Protein AF-A0A974S782-F1 (afdb_monomer_lite)

Secondary structure (DSSP, 8-state):
-EE--GGGHHHHHHHHTSHHHHTTSTT--SS--HHHHHHHHHHHHHHHHHTS-EEEEEEETTEEEEEEEEE--SSS--EEE--S---TTS-PPPPPPPP-

Structure (mmCIF, N/CA/C/O backbone):
data_AF-A0A974S782-F1
#
_entry.id   AF-A0A974S782-F1
#
loop_
_atom_site.group_PDB
_atom_site.id
_atom_site.type_symbol
_atom_site.label_atom_id
_atom_site.label_alt_id
_atom_site.label_comp_id
_atom_site.label_asym_id
_atom_site.label_entity_id
_atom_site.label_seq_id
_atom_site.pdbx_PDB_ins_code
_atom_site.Cartn_x
_atom_site.Cartn_y
_atom_site.Cartn_z
_atom_site.occupancy
_atom_site.B_iso_or_equiv
_atom_site.auth_seq_id
_atom_site.auth_comp_id
_atom_site.auth_asym_id
_atom_site.auth_atom_id
_atom_site.pdbx_PDB_model_num
ATOM 1 N N . MET A 1 1 ? -5.122 -12.481 -0.901 1.00 86.56 1 MET A N 1
ATOM 2 C CA . MET A 1 1 ? -4.455 -11.189 -1.180 1.00 86.56 1 MET A CA 1
ATOM 3 C C . MET A 1 1 ? -4.839 -10.752 -2.587 1.00 86.56 1 MET A C 1
ATOM 5 O O . MET A 1 1 ? -5.183 -11.624 -3.378 1.00 86.56 1 MET A O 1
ATOM 9 N N . ARG A 1 2 ? -4.833 -9.451 -2.887 1.00 90.38 2 ARG A N 1
ATOM 10 C CA . ARG A 1 2 ? -5.081 -8.892 -4.234 1.00 90.38 2 ARG A CA 1
ATOM 11 C C . ARG A 1 2 ? -4.141 -7.704 -4.493 1.00 90.38 2 ARG A C 1
ATOM 13 O O . ARG A 1 2 ? -3.588 -7.224 -3.504 1.00 90.38 2 ARG A O 1
ATOM 20 N N . PRO A 1 3 ? -3.959 -7.221 -5.734 1.00 88.62 3 PRO A N 1
ATOM 21 C CA . PRO A 1 3 ? -3.235 -5.973 -5.979 1.00 88.62 3 PRO A CA 1
ATOM 22 C C . PRO A 1 3 ? -3.810 -4.830 -5.136 1.00 88.62 3 PRO A C 1
ATOM 24 O O . PRO A 1 3 ? -5.020 -4.784 -4.890 1.00 88.62 3 PRO A O 1
ATOM 27 N N . THR A 1 4 ? -2.946 -3.950 -4.639 1.00 86.00 4 THR A N 1
ATOM 28 C CA . THR A 1 4 ? -3.370 -2.695 -4.008 1.00 86.00 4 THR A CA 1
ATOM 29 C C . THR A 1 4 ? -3.984 -1.762 -5.041 1.00 86.00 4 THR A C 1
ATOM 31 O O . THR A 1 4 ? -3.464 -1.645 -6.146 1.00 86.00 4 THR A O 1
ATOM 34 N N . GLU A 1 5 ? -5.053 -1.068 -4.667 1.00 87.25 5 GLU A N 1
ATOM 35 C CA . GLU A 1 5 ? -5.766 -0.136 -5.546 1.00 87.25 5 GLU A CA 1
ATOM 36 C C . GLU A 1 5 ? -5.980 1.202 -4.827 1.00 87.25 5 GLU A C 1
ATOM 38 O O . GLU A 1 5 ? -5.978 1.257 -3.596 1.00 87.25 5 GLU A O 1
ATOM 43 N N . ALA A 1 6 ? -6.234 2.287 -5.567 1.00 86.25 6 ALA A N 1
ATOM 44 C CA . ALA A 1 6 ? -6.465 3.613 -4.981 1.00 86.25 6 ALA A CA 1
ATOM 45 C C . ALA A 1 6 ? -7.618 3.635 -3.950 1.00 86.25 6 ALA A C 1
ATOM 47 O O . ALA A 1 6 ? -7.589 4.410 -2.992 1.00 86.25 6 ALA A O 1
ATOM 48 N N . GLY A 1 7 ? -8.604 2.737 -4.082 1.00 87.88 7 GLY A N 1
ATOM 49 C CA . GLY A 1 7 ? -9.686 2.563 -3.105 1.00 87.88 7 GLY A CA 1
ATOM 50 C C . GLY A 1 7 ? -9.221 2.120 -1.709 1.00 87.88 7 GLY A C 1
ATOM 51 O O . GLY A 1 7 ? -9.923 2.348 -0.725 1.00 87.88 7 GLY A O 1
ATOM 52 N N . ASP A 1 8 ? -8.022 1.545 -1.588 1.00 87.50 8 ASP A N 1
ATOM 53 C CA . ASP A 1 8 ? -7.439 1.137 -0.307 1.00 87.50 8 ASP A CA 1
ATOM 54 C C . ASP A 1 8 ? -6.792 2.295 0.459 1.00 87.50 8 ASP A C 1
ATOM 56 O O . ASP A 1 8 ? -6.520 2.165 1.656 1.00 87.50 8 ASP A O 1
ATOM 60 N N . ALA A 1 9 ? -6.562 3.436 -0.198 1.00 88.06 9 ALA A N 1
ATOM 61 C CA . ALA A 1 9 ? -5.750 4.533 0.321 1.00 88.06 9 ALA A CA 1
ATOM 62 C C . ALA A 1 9 ? -6.207 5.035 1.699 1.00 88.06 9 ALA A C 1
ATOM 64 O O . ALA A 1 9 ? -5.390 5.301 2.584 1.00 88.06 9 ALA A O 1
ATOM 65 N N . GLN A 1 10 ? -7.522 5.117 1.923 1.00 89.81 10 GLN A N 1
ATOM 66 C CA . GLN A 1 10 ? -8.067 5.507 3.223 1.00 89.81 10 GLN A CA 1
ATOM 67 C C . GLN A 1 10 ? -7.679 4.504 4.315 1.00 89.81 10 GLN A C 1
ATOM 69 O O . GLN A 1 10 ? -7.277 4.888 5.416 1.00 89.81 10 GLN A O 1
ATOM 74 N N . ARG A 1 11 ? -7.787 3.206 4.022 1.00 88.62 11 ARG A N 1
ATOM 75 C CA . ARG A 1 11 ? -7.475 2.151 4.985 1.00 88.62 11 ARG A CA 1
ATOM 76 C C . ARG A 1 11 ? -5.972 2.046 5.228 1.00 88.62 11 ARG A C 1
ATOM 78 O O . ARG A 1 11 ? -5.556 1.874 6.373 1.00 88.62 11 ARG A O 1
ATOM 85 N N . MET A 1 12 ? -5.169 2.231 4.187 1.00 87.19 12 MET A N 1
ATOM 86 C CA . MET A 1 12 ? -3.715 2.334 4.282 1.00 87.19 12 MET A CA 1
ATOM 87 C C . MET A 1 12 ? -3.288 3.465 5.220 1.00 87.19 12 MET A C 1
ATOM 89 O O . MET A 1 12 ? -2.516 3.233 6.151 1.00 87.19 12 MET A O 1
ATOM 93 N N . ALA A 1 13 ? -3.870 4.657 5.050 1.00 86.81 13 ALA A N 1
ATOM 94 C CA . ALA A 1 13 ? -3.580 5.809 5.897 1.00 86.81 13 ALA A CA 1
ATOM 95 C C . ALA A 1 13 ? -3.968 5.561 7.363 1.00 86.81 13 ALA A C 1
ATOM 97 O O . ALA A 1 13 ? -3.215 5.923 8.264 1.00 86.81 13 ALA A O 1
ATOM 98 N N . GLN A 1 14 ? -5.103 4.903 7.631 1.00 87.06 14 GLN A N 1
ATOM 99 C CA . GLN A 1 14 ? -5.492 4.517 8.996 1.00 87.06 14 GLN A CA 1
ATOM 100 C C . GLN A 1 14 ? -4.485 3.558 9.641 1.00 87.06 14 GLN A C 1
ATOM 102 O O . GLN A 1 14 ? -4.106 3.741 10.797 1.00 87.06 14 GLN A O 1
ATOM 107 N N . ILE A 1 15 ? -4.051 2.539 8.895 1.00 86.44 15 ILE A N 1
ATOM 108 C CA . ILE A 1 15 ? -3.092 1.537 9.367 1.00 86.44 15 ILE A CA 1
ATOM 109 C C . ILE A 1 15 ? -1.733 2.191 9.649 1.00 86.44 15 ILE A C 1
ATOM 111 O O . ILE A 1 15 ? -1.185 2.010 10.736 1.00 86.44 15 ILE A O 1
ATOM 115 N N . GLN A 1 16 ? -1.221 3.006 8.723 1.00 84.06 16 GLN A N 1
ATOM 116 C CA . GLN A 1 16 ? 0.042 3.734 8.888 1.00 84.06 16 GLN A CA 1
ATOM 117 C C . GLN A 1 16 ? -0.070 4.869 9.928 1.00 84.06 16 GLN A 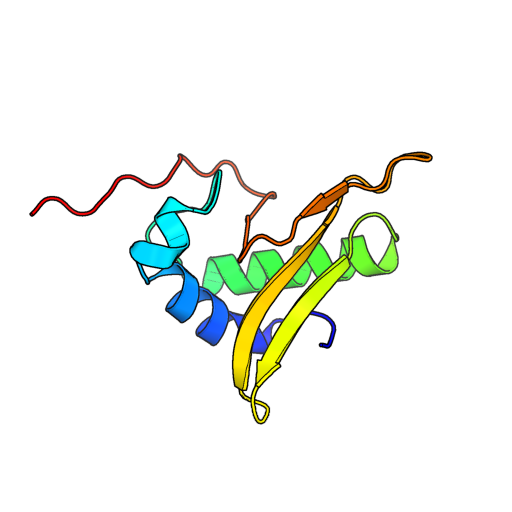C 1
ATOM 119 O O . GLN A 1 16 ? 0.913 5.267 10.543 1.00 84.06 16 GLN A O 1
ATOM 124 N N . SER A 1 17 ? -1.264 5.363 10.244 1.00 84.50 17 SER A N 1
ATOM 125 C CA . SER A 1 17 ? -1.443 6.300 11.364 1.00 84.50 17 SER A CA 1
ATOM 126 C C . SER A 1 17 ? -1.339 5.622 12.738 1.00 84.50 17 SER A C 1
ATOM 128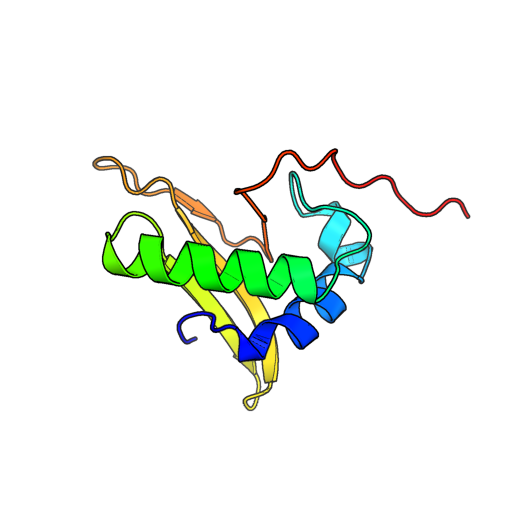 O O . SER A 1 17 ? -1.333 6.299 13.764 1.00 84.50 17 SER A O 1
ATOM 130 N N . ASN A 1 18 ? -1.226 4.290 12.807 1.00 83.88 18 ASN A N 1
ATOM 131 C CA . ASN A 1 18 ? -0.905 3.593 14.048 1.00 83.88 18 ASN A CA 1
ATOM 132 C C . ASN A 1 18 ? 0.610 3.615 14.288 1.00 83.88 18 ASN A C 1
ATOM 134 O O . ASN A 1 18 ? 1.379 2.972 13.577 1.00 83.88 18 ASN A O 1
ATOM 138 N N . TRP A 1 19 ? 1.059 4.286 15.350 1.00 78.50 19 TRP A N 1
ATOM 139 C CA . TRP A 1 19 ? 2.488 4.364 15.672 1.00 78.50 19 TRP A CA 1
ATOM 140 C C . TRP A 1 19 ? 3.152 2.992 15.881 1.00 78.50 19 TRP A C 1
ATOM 142 O O . TRP A 1 19 ? 4.323 2.822 15.544 1.00 78.50 19 TRP A O 1
ATOM 152 N N . LYS A 1 20 ? 2.423 1.987 16.397 1.00 80.44 20 LYS A N 1
ATOM 153 C CA . LYS A 1 20 ? 2.957 0.618 16.546 1.00 80.44 20 LYS A CA 1
ATOM 154 C C . LYS A 1 20 ? 3.318 -0.007 15.199 1.00 80.44 20 LYS A C 1
ATOM 156 O O . LYS A 1 20 ? 4.232 -0.820 15.155 1.00 80.44 20 LYS A O 1
ATOM 161 N N . VAL A 1 21 ? 2.618 0.396 14.142 1.00 76.75 21 VAL A N 1
ATOM 162 C CA . VAL A 1 21 ? 2.871 -0.010 12.762 1.00 76.75 21 VAL A CA 1
ATOM 163 C C . VAL A 1 21 ? 3.999 0.839 12.179 1.00 76.75 21 VAL A C 1
ATOM 165 O O . VAL A 1 21 ? 5.043 0.298 11.838 1.00 76.75 21 VAL A O 1
ATOM 168 N N . THR A 1 22 ? 3.864 2.168 12.161 1.00 77.56 22 THR A N 1
ATOM 169 C CA . THR A 1 22 ? 4.804 3.038 11.426 1.00 77.56 22 THR A CA 1
ATOM 170 C C . THR A 1 22 ? 6.221 3.058 11.963 1.00 77.56 22 THR A C 1
ATOM 172 O O . THR A 1 22 ? 7.163 3.206 11.193 1.00 77.56 22 THR A O 1
ATOM 175 N N . ARG A 1 23 ? 6.425 2.787 13.254 1.00 77.06 2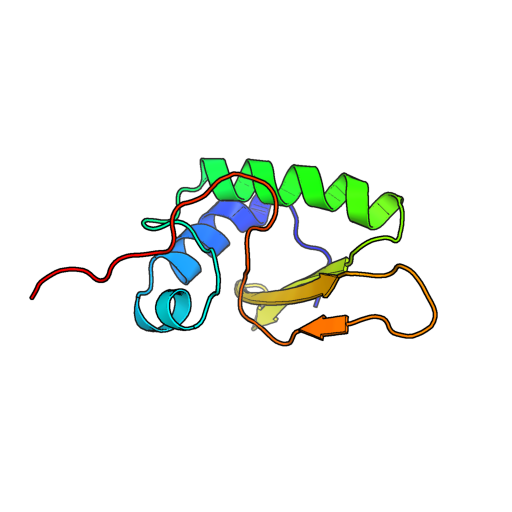3 ARG A N 1
ATOM 176 C CA . ARG A 1 23 ? 7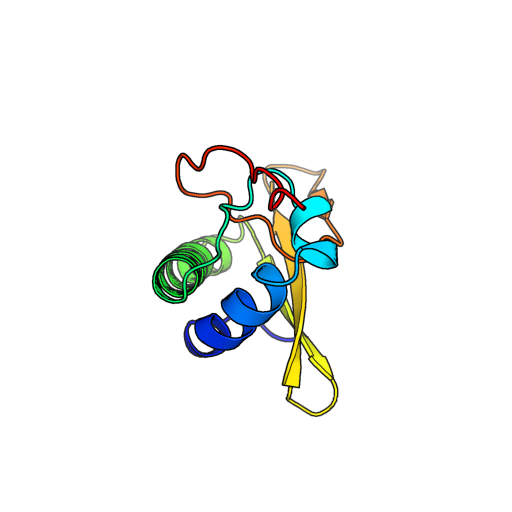.779 2.604 13.799 1.00 77.06 23 ARG A CA 1
ATOM 177 C C . ARG A 1 23 ? 8.540 1.414 13.200 1.00 77.06 23 ARG A C 1
ATOM 179 O O . ARG A 1 23 ? 9.750 1.329 13.385 1.00 77.06 23 ARG A O 1
ATOM 186 N N . MET A 1 24 ? 7.833 0.463 12.588 1.00 75.06 24 MET A N 1
ATOM 187 C CA . MET A 1 24 ? 8.411 -0.711 11.930 1.00 75.06 24 MET A CA 1
ATOM 188 C C . MET A 1 24 ? 8.651 -0.467 10.435 1.00 75.06 24 MET A C 1
ATOM 190 O O . MET A 1 24 ? 9.216 -1.327 9.767 1.00 75.06 24 MET A O 1
ATOM 194 N N . LEU A 1 25 ? 8.237 0.695 9.917 1.00 70.94 25 LEU A N 1
ATOM 195 C CA . LEU A 1 25 ? 8.294 1.046 8.504 1.00 70.94 25 LEU A CA 1
ATOM 196 C C . LEU A 1 25 ? 9.461 1.985 8.262 1.00 70.94 25 LEU A C 1
ATOM 198 O O . LEU A 1 25 ? 9.573 3.061 8.856 1.00 70.94 25 LEU A O 1
ATOM 202 N N . ARG A 1 26 ? 10.363 1.569 7.381 1.00 63.28 26 ARG A N 1
ATOM 203 C CA . ARG A 1 26 ? 11.511 2.381 7.006 1.00 63.28 26 ARG A CA 1
ATOM 204 C C . ARG A 1 26 ? 11.049 3.407 5.968 1.00 63.28 26 ARG A C 1
ATOM 206 O O . ARG A 1 26 ? 10.394 3.043 5.005 1.00 63.28 26 ARG A O 1
ATOM 213 N N . LEU A 1 27 ? 11.393 4.684 6.168 1.00 68.38 27 LEU A N 1
ATOM 214 C CA . LEU A 1 27 ? 11.049 5.801 5.262 1.00 68.38 27 LEU A CA 1
ATOM 215 C C . LEU A 1 27 ? 9.545 6.112 5.112 1.00 68.38 27 LEU A C 1
ATOM 217 O O . LEU A 1 27 ? 9.178 6.920 4.265 1.00 68.38 27 LEU A O 1
ATOM 221 N N . ALA A 1 28 ? 8.673 5.547 5.950 1.00 68.88 28 ALA A N 1
ATOM 222 C CA . ALA A 1 28 ? 7.275 5.963 5.974 1.00 68.88 28 ALA A CA 1
ATOM 223 C C . ALA A 1 28 ? 7.142 7.413 6.492 1.00 68.88 28 ALA A C 1
ATOM 225 O O . ALA A 1 28 ? 7.695 7.728 7.555 1.00 68.88 28 ALA A O 1
ATOM 226 N N . PRO A 1 29 ? 6.418 8.298 5.779 1.00 68.44 29 PRO A N 1
ATOM 227 C CA . PRO A 1 29 ? 6.095 9.623 6.262 1.00 68.44 29 PRO A CA 1
ATOM 228 C C . PRO A 1 29 ? 5.175 9.508 7.475 1.00 68.44 29 PRO A C 1
ATOM 230 O O . PRO A 1 29 ? 4.358 8.592 7.593 1.00 68.44 29 PRO A O 1
ATOM 233 N N . TRP A 1 30 ? 5.299 10.474 8.379 1.00 67.19 30 TRP A N 1
ATOM 234 C CA . TRP A 1 30 ? 4.383 10.617 9.497 1.00 67.19 30 TRP A CA 1
ATOM 235 C C . TRP A 1 30 ? 3.924 12.072 9.639 1.00 67.19 30 TRP A C 1
ATOM 237 O O . TRP A 1 30 ? 4.778 12.963 9.676 1.00 67.19 30 TRP A O 1
ATOM 247 N N . PRO A 1 31 ? 2.614 12.322 9.811 1.00 70.12 31 PRO A N 1
ATOM 248 C CA . PRO A 1 31 ? 1.516 11.350 9.751 1.00 70.12 31 PRO A CA 1
ATOM 249 C C . PRO A 1 31 ? 1.225 10.885 8.314 1.00 70.12 31 PRO A C 1
ATOM 251 O O . PRO A 1 31 ? 1.531 11.581 7.348 1.00 70.12 31 PRO A O 1
ATOM 254 N N . ALA A 1 32 ? 0.612 9.709 8.186 1.00 76.94 32 ALA A N 1
ATOM 255 C CA . ALA A 1 32 ? 0.123 9.209 6.907 1.00 76.94 32 ALA A CA 1
ATOM 256 C C . ALA A 1 32 ? -1.065 10.051 6.421 1.00 76.94 32 ALA A C 1
ATOM 258 O O . ALA A 1 32 ? -1.973 10.344 7.201 1.00 76.94 32 ALA A O 1
ATOM 259 N N . THR A 1 33 ? -1.101 10.403 5.136 1.00 84.19 33 THR A N 1
ATOM 260 C CA . THR A 1 33 ? -2.247 11.098 4.533 1.00 84.19 33 THR A CA 1
ATOM 261 C C . THR A 1 33 ? -2.888 10.228 3.464 1.00 84.19 33 THR A C 1
ATOM 263 O O . THR A 1 33 ? -2.207 9.482 2.764 1.00 84.19 33 THR A O 1
ATOM 266 N N . GLN A 1 34 ? -4.210 10.330 3.314 1.00 86.06 34 GLN A N 1
ATOM 267 C CA . GLN A 1 34 ? -4.922 9.604 2.262 1.00 86.06 34 GLN A CA 1
ATOM 268 C C . GLN A 1 34 ? -4.409 9.989 0.869 1.00 86.06 34 GLN A C 1
ATOM 270 O O . GLN A 1 34 ? -4.235 9.109 0.038 1.00 86.06 34 GLN A O 1
ATOM 275 N N . ALA A 1 35 ? -4.115 11.272 0.636 1.00 84.44 35 ALA A N 1
ATOM 276 C CA . ALA A 1 35 ? -3.564 11.747 -0.633 1.00 84.44 35 ALA A CA 1
ATOM 277 C C . ALA A 1 35 ? -2.229 11.065 -0.972 1.00 84.44 35 ALA A C 1
ATOM 279 O O . ALA A 1 35 ? -2.086 10.530 -2.065 1.00 84.44 35 ALA A O 1
ATOM 280 N N . ALA A 1 36 ? -1.306 10.975 -0.006 1.00 82.50 36 ALA A N 1
ATOM 281 C CA . ALA A 1 36 ? -0.039 10.275 -0.210 1.00 82.50 36 ALA A CA 1
ATOM 282 C C . ALA A 1 36 ? -0.239 8.779 -0.502 1.00 82.50 36 ALA A C 1
ATOM 284 O O . ALA A 1 36 ? 0.515 8.202 -1.276 1.00 82.50 36 ALA A O 1
ATOM 285 N N . MET A 1 37 ? -1.259 8.145 0.089 1.00 85.88 37 MET A N 1
ATOM 286 C CA . MET A 1 37 ? -1.578 6.740 -0.192 1.00 85.88 37 MET A CA 1
ATOM 287 C C . MET A 1 37 ? -2.214 6.533 -1.575 1.00 85.88 37 MET A C 1
ATOM 289 O O . MET A 1 37 ? -2.013 5.479 -2.170 1.00 85.88 37 MET A O 1
ATOM 293 N N . VAL A 1 38 ? -2.963 7.514 -2.095 1.00 86.06 38 VAL A N 1
ATOM 294 C CA . VAL A 1 38 ? -3.487 7.479 -3.473 1.00 86.06 38 VAL A CA 1
ATOM 295 C C . VAL A 1 38 ? -2.341 7.607 -4.472 1.00 86.06 38 VAL A C 1
ATOM 297 O O . VAL A 1 38 ? -2.201 6.745 -5.330 1.00 86.06 38 VAL A O 1
ATOM 300 N N . GLU A 1 39 ? -1.480 8.618 -4.311 1.00 83.00 39 GLU A N 1
ATOM 301 C CA . GLU A 1 39 ? -0.306 8.813 -5.177 1.00 83.00 39 GLU A CA 1
ATOM 302 C C . GLU A 1 39 ? 0.601 7.576 -5.188 1.00 83.00 39 GLU A C 1
ATOM 304 O O . GLU A 1 39 ? 1.086 7.150 -6.236 1.00 83.00 39 GLU A O 1
ATOM 309 N N . TRP A 1 40 ? 0.787 6.965 -4.017 1.00 81.38 40 TRP A N 1
ATOM 310 C CA . TRP A 1 40 ? 1.496 5.702 -3.860 1.00 81.38 40 TRP A CA 1
ATOM 311 C C . TRP A 1 40 ? 0.822 4.575 -4.655 1.00 81.38 40 TRP A C 1
ATOM 313 O O . TRP A 1 40 ? 1.470 3.934 -5.476 1.00 81.38 40 TRP A O 1
ATOM 323 N N . ALA A 1 41 ? -0.487 4.363 -4.487 1.00 82.19 41 ALA A N 1
ATOM 324 C CA . ALA A 1 41 ? -1.214 3.316 -5.208 1.00 82.19 41 ALA A CA 1
ATOM 325 C C . ALA A 1 41 ? -1.149 3.491 -6.740 1.00 82.19 41 ALA A C 1
ATOM 327 O O . ALA A 1 41 ? -0.987 2.502 -7.458 1.00 82.19 41 ALA A O 1
ATOM 328 N N . ASP A 1 42 ? -1.212 4.730 -7.232 1.00 82.12 42 ASP A N 1
ATOM 329 C CA . ASP A 1 42 ? -1.149 5.044 -8.663 1.00 82.12 42 ASP A CA 1
ATOM 330 C C . ASP A 1 42 ? 0.240 4.780 -9.262 1.00 82.12 42 ASP A C 1
ATOM 332 O O . ASP A 1 42 ? 0.346 4.191 -10.344 1.00 82.12 42 ASP A O 1
ATOM 336 N N . LEU A 1 43 ? 1.314 5.156 -8.553 1.00 79.50 43 LEU A N 1
ATOM 337 C CA . LEU A 1 43 ? 2.689 4.834 -8.954 1.00 79.50 43 LEU A CA 1
ATOM 338 C C . LEU A 1 43 ? 2.877 3.315 -9.084 1.00 79.50 43 LEU A C 1
ATOM 340 O O . LEU A 1 43 ? 3.500 2.826 -10.026 1.00 79.50 43 LEU A O 1
ATOM 344 N N . HIS A 1 44 ? 2.277 2.551 -8.176 1.00 79.19 44 HIS A N 1
ATOM 345 C CA . HIS A 1 44 ? 2.437 1.101 -8.146 1.00 79.19 44 HIS A CA 1
ATOM 346 C C . HIS A 1 44 ? 1.635 0.359 -9.199 1.00 79.19 44 HIS A C 1
ATOM 348 O O . HIS A 1 44 ? 2.063 -0.713 -9.620 1.00 79.19 44 HIS A O 1
ATOM 354 N N . GLY A 1 45 ? 0.528 0.927 -9.682 1.00 79.38 45 GLY A N 1
ATOM 355 C CA . GLY A 1 45 ? -0.143 0.397 -10.868 1.00 79.38 45 GLY A CA 1
ATOM 356 C C . GLY A 1 45 ? 0.800 0.335 -12.077 1.00 79.38 45 GLY A C 1
ATOM 357 O O . GLY A 1 45 ? 0.768 -0.630 -12.840 1.00 79.38 45 GLY A O 1
ATOM 358 N N . GLN A 1 46 ? 1.691 1.324 -12.212 1.00 80.25 46 GLN A N 1
ATOM 359 C CA . GLN A 1 46 ? 2.669 1.390 -13.302 1.00 80.25 46 GLN A CA 1
ATOM 360 C C . GLN A 1 46 ? 3.797 0.365 -13.119 1.00 80.25 46 GLN A C 1
ATOM 362 O O . GLN A 1 46 ? 4.139 -0.344 -14.063 1.00 80.25 46 GLN A O 1
ATOM 367 N N . GLU A 1 47 ? 4.335 0.232 -11.904 1.00 81.81 47 GLU A N 1
ATOM 368 C CA . GLU A 1 47 ? 5.382 -0.754 -11.582 1.00 81.81 47 GLU A CA 1
ATOM 369 C C . GLU A 1 47 ? 4.886 -2.200 -11.711 1.00 81.81 47 GLU A C 1
ATOM 371 O O . GLU A 1 47 ? 5.612 -3.069 -12.194 1.00 81.81 47 GLU A O 1
ATOM 376 N N . TRP A 1 48 ? 3.623 -2.448 -11.353 1.00 83.69 48 TRP A N 1
ATOM 377 C CA . TRP A 1 48 ? 2.983 -3.748 -11.535 1.00 83.69 48 TRP A CA 1
ATOM 378 C C . TRP A 1 48 ? 2.904 -4.125 -13.016 1.00 83.69 48 TRP A C 1
ATOM 380 O O . TRP A 1 48 ? 3.212 -5.256 -13.387 1.00 83.69 48 TRP A O 1
ATOM 390 N N . ALA A 1 49 ? 2.510 -3.178 -13.875 1.00 82.50 49 ALA A N 1
ATOM 391 C CA . ALA A 1 49 ? 2.460 -3.389 -15.320 1.00 82.50 49 ALA A CA 1
ATOM 392 C C . ALA A 1 49 ? 3.859 -3.580 -15.934 1.00 82.50 49 ALA A C 1
ATOM 394 O O . ALA A 1 49 ? 4.008 -4.341 -16.888 1.00 82.50 49 ALA A O 1
ATOM 395 N N . ALA A 1 50 ? 4.876 -2.918 -15.375 1.00 83.12 50 ALA A N 1
ATOM 396 C CA . ALA A 1 50 ? 6.273 -3.062 -15.779 1.00 83.12 50 ALA A CA 1
ATOM 397 C C . ALA A 1 50 ? 6.944 -4.340 -15.236 1.00 83.12 50 ALA A C 1
ATOM 399 O O . ALA A 1 50 ? 8.023 -4.703 -15.698 1.00 83.12 50 ALA A O 1
ATOM 400 N N . GLY A 1 51 ? 6.323 -5.022 -14.268 1.00 82.81 51 GLY A N 1
ATOM 401 C CA . GLY A 1 51 ? 6.868 -6.216 -13.622 1.00 82.81 51 GLY A CA 1
ATOM 402 C C . GLY A 1 51 ? 8.048 -5.944 -12.684 1.00 82.81 51 GLY A C 1
ATOM 403 O O . GLY A 1 51 ? 8.758 -6.882 -12.330 1.00 82.81 51 GLY A O 1
ATOM 404 N N . THR A 1 52 ? 8.256 -4.687 -12.283 1.00 80.88 52 THR A N 1
ATOM 405 C CA . THR A 1 52 ? 9.392 -4.251 -11.452 1.00 80.88 52 THR A CA 1
ATOM 406 C C . THR A 1 52 ? 9.089 -4.307 -9.956 1.00 80.88 52 THR A C 1
ATOM 408 O O . THR A 1 52 ? 10.009 -4.394 -9.142 1.00 80.88 52 THR A O 1
ATOM 411 N N . ALA A 1 53 ? 7.805 -4.289 -9.580 1.00 82.12 53 ALA A N 1
ATOM 412 C CA . ALA A 1 53 ? 7.355 -4.485 -8.207 1.00 82.12 53 ALA A CA 1
ATOM 413 C C . ALA A 1 53 ? 5.886 -4.942 -8.135 1.00 82.12 53 ALA A C 1
ATOM 415 O O . ALA A 1 53 ? 5.053 -4.562 -8.957 1.00 82.12 53 ALA A O 1
ATOM 416 N N . TYR A 1 54 ? 5.548 -5.710 -7.098 1.00 83.81 54 TYR A N 1
ATOM 417 C CA . TYR A 1 54 ? 4.204 -6.211 -6.814 1.00 83.81 54 TYR A CA 1
ATOM 418 C C . TYR A 1 54 ? 3.800 -5.898 -5.372 1.00 83.81 54 TYR A C 1
ATOM 420 O O . TYR A 1 54 ? 4.411 -6.381 -4.422 1.00 83.81 54 TYR A O 1
ATOM 428 N N . ARG A 1 55 ? 2.731 -5.118 -5.197 1.00 86.06 55 ARG A N 1
ATOM 429 C CA . ARG A 1 55 ? 2.193 -4.705 -3.890 1.00 86.06 55 ARG A CA 1
ATOM 430 C C . ARG A 1 55 ? 0.784 -5.221 -3.648 1.00 86.06 55 ARG A C 1
ATOM 432 O O . ARG A 1 55 ? -0.161 -4.911 -4.368 1.00 86.06 55 ARG A O 1
ATOM 439 N N . PHE A 1 56 ? 0.638 -6.015 -2.602 1.00 87.62 56 PHE A N 1
ATOM 440 C CA . PHE A 1 56 ? -0.576 -6.749 -2.304 1.00 87.62 56 PHE A CA 1
ATOM 441 C C . PHE A 1 56 ? -1.300 -6.165 -1.100 1.00 87.62 56 PHE A C 1
ATOM 443 O O . PHE A 1 56 ? -0.719 -5.998 -0.029 1.00 87.62 56 PHE A O 1
ATOM 450 N N . ALA A 1 57 ? -2.606 -5.960 -1.239 1.00 89.88 57 ALA A N 1
ATOM 451 C CA . ALA A 1 57 ? -3.498 -5.773 -0.111 1.00 89.88 57 ALA A CA 1
ATOM 452 C C . ALA A 1 57 ? -3.745 -7.125 0.581 1.00 89.88 57 ALA A C 1
ATOM 454 O O . ALA A 1 57 ? -4.192 -8.113 -0.028 1.00 89.88 57 ALA A O 1
ATOM 455 N N . VAL A 1 58 ? -3.477 -7.160 1.885 1.00 88.19 58 VAL A N 1
ATOM 456 C CA . VAL A 1 58 ? -3.797 -8.283 2.766 1.00 88.19 58 VAL A CA 1
ATOM 457 C C . VAL A 1 58 ? -5.186 -8.045 3.342 1.00 88.19 58 VAL A C 1
ATOM 459 O O . VAL A 1 58 ? -5.417 -7.065 4.053 1.00 88.19 58 VAL A O 1
ATOM 462 N N . LEU A 1 59 ? -6.113 -8.940 3.007 1.00 90.50 59 LEU A N 1
ATOM 463 C CA . LEU A 1 59 ? -7.520 -8.856 3.386 1.00 90.50 59 LEU A CA 1
ATOM 464 C C . LEU A 1 59 ? -7.860 -9.945 4.409 1.00 90.50 59 LEU A C 1
ATOM 466 O O . LEU A 1 59 ? -7.470 -11.097 4.218 1.00 90.50 59 LEU A O 1
ATOM 470 N N . LEU A 1 60 ? -8.647 -9.590 5.421 1.00 89.12 60 LEU A N 1
ATOM 471 C CA . LEU A 1 60 ? -9.379 -10.506 6.298 1.00 89.12 60 LEU A CA 1
ATOM 472 C C . LEU A 1 60 ? -10.856 -10.109 6.227 1.00 89.12 60 LEU A C 1
ATOM 474 O O . LEU A 1 60 ? -11.167 -8.933 6.386 1.00 89.12 60 LEU A O 1
ATOM 478 N N . ASP A 1 61 ? -11.746 -11.046 5.901 1.00 92.00 61 ASP A N 1
ATOM 479 C CA . ASP A 1 61 ? -13.188 -10.786 5.740 1.00 92.00 61 ASP A CA 1
ATOM 480 C C . ASP A 1 61 ? -13.505 -9.572 4.848 1.00 92.00 61 ASP A C 1
ATOM 482 O O . ASP A 1 61 ? -14.333 -8.726 5.171 1.00 92.00 61 ASP A O 1
ATOM 486 N N . ARG A 1 62 ? -12.810 -9.469 3.702 1.00 87.31 62 ARG A N 1
ATOM 487 C CA . ARG A 1 62 ? -12.903 -8.353 2.728 1.00 87.31 62 ARG A CA 1
ATOM 488 C C . ARG A 1 62 ? -12.403 -6.995 3.242 1.00 87.31 62 ARG A C 1
ATOM 490 O O . ARG A 1 62 ? -12.421 -6.033 2.480 1.00 87.31 62 ARG A O 1
ATOM 497 N N . VAL A 1 63 ? -11.892 -6.918 4.468 1.00 85.75 63 VAL A N 1
ATOM 498 C CA . VAL A 1 63 ? -11.305 -5.708 5.053 1.00 85.75 63 VAL A CA 1
ATOM 499 C C . VAL A 1 63 ? -9.787 -5.756 4.929 1.00 85.75 63 VAL A C 1
ATOM 501 O O . VAL A 1 63 ? -9.153 -6.739 5.309 1.00 85.75 63 VAL A O 1
ATOM 504 N N . MET A 1 64 ? -9.179 -4.679 4.431 1.00 87.12 64 MET A N 1
ATOM 505 C CA . MET A 1 64 ? -7.723 -4.563 4.409 1.00 87.12 64 MET A CA 1
ATOM 506 C C . MET A 1 64 ? -7.172 -4.410 5.828 1.00 87.12 64 MET A C 1
ATOM 508 O O . MET A 1 64 ? -7.552 -3.507 6.582 1.00 87.12 64 MET A O 1
ATOM 512 N N . ILE A 1 65 ? -6.252 -5.306 6.174 1.00 88.56 65 ILE A N 1
ATOM 513 C CA . ILE A 1 65 ? -5.542 -5.333 7.458 1.00 88.56 65 ILE A CA 1
ATOM 514 C C . ILE A 1 65 ? -4.053 -5.019 7.308 1.00 88.56 65 ILE A C 1
ATOM 516 O O . ILE A 1 65 ? -3.369 -4.802 8.304 1.00 88.56 65 ILE A O 1
ATOM 520 N N . GLY A 1 66 ? -3.550 -4.981 6.074 1.00 85.38 66 GLY A N 1
ATOM 521 C CA . GLY A 1 66 ? -2.140 -4.773 5.804 1.00 85.38 66 GLY A CA 1
ATOM 522 C C . GLY A 1 66 ? -1.813 -4.705 4.327 1.00 85.38 66 GLY A C 1
ATOM 523 O O . GLY A 1 66 ? -2.669 -4.954 3.479 1.00 85.38 66 GLY A O 1
ATOM 524 N N . ALA A 1 67 ? -0.552 -4.404 4.045 1.00 84.19 67 ALA A N 1
ATOM 525 C CA . ALA A 1 67 ? 0.045 -4.531 2.728 1.00 84.19 67 ALA A CA 1
ATOM 526 C C . ALA A 1 67 ? 1.299 -5.409 2.825 1.00 84.19 67 ALA A C 1
ATOM 528 O O . ALA A 1 67 ? 1.909 -5.480 3.893 1.00 84.19 67 ALA A O 1
ATOM 529 N N . ALA A 1 68 ? 1.641 -6.083 1.735 1.00 83.00 68 ALA A N 1
ATOM 530 C CA . ALA A 1 68 ? 2.901 -6.796 1.557 1.00 83.00 68 ALA A CA 1
ATOM 531 C C . ALA A 1 68 ? 3.457 -6.456 0.176 1.00 83.00 68 ALA A C 1
ATOM 533 O O . ALA A 1 68 ? 2.675 -6.278 -0.760 1.00 83.00 68 ALA A O 1
ATOM 534 N N . ASP A 1 69 ? 4.774 -6.373 0.041 1.00 80.81 69 ASP A N 1
ATOM 535 C CA . ASP A 1 69 ? 5.404 -5.939 -1.197 1.00 80.81 69 ASP A CA 1
ATOM 536 C C . ASP A 1 69 ? 6.583 -6.825 -1.609 1.00 80.81 69 ASP A C 1
ATOM 538 O O . ASP A 1 69 ? 7.263 -7.458 -0.799 1.0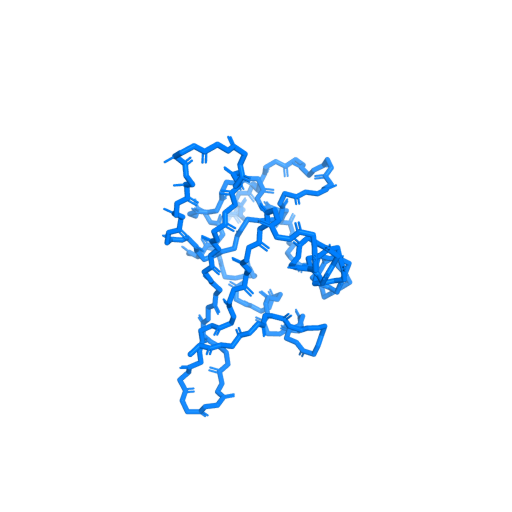0 80.81 69 ASP A O 1
ATOM 542 N N . ILE A 1 70 ? 6.740 -6.936 -2.922 1.00 80.50 70 ILE A N 1
ATOM 543 C CA . ILE A 1 70 ? 7.885 -7.528 -3.597 1.00 80.50 70 ILE A CA 1
ATOM 544 C C . ILE A 1 70 ? 8.412 -6.423 -4.497 1.00 80.50 70 ILE A C 1
ATOM 546 O O . ILE A 1 70 ? 7.692 -5.969 -5.384 1.00 80.50 70 ILE A O 1
ATOM 550 N N . ASP A 1 71 ? 9.629 -5.971 -4.259 1.00 74.69 71 ASP A N 1
ATOM 551 C CA . ASP A 1 71 ? 10.268 -4.896 -5.007 1.00 74.69 71 ASP A CA 1
ATOM 552 C C . ASP A 1 71 ? 11.688 -5.305 -5.424 1.00 74.69 71 ASP A C 1
ATOM 554 O O . ASP A 1 71 ? 12.108 -6.448 -5.208 1.00 74.69 71 ASP A O 1
ATOM 558 N N . ASP A 1 72 ? 12.401 -4.390 -6.089 1.00 68.94 72 ASP A N 1
ATOM 559 C CA . ASP A 1 72 ? 13.781 -4.620 -6.544 1.00 68.94 72 ASP A CA 1
ATOM 560 C C . ASP A 1 72 ? 13.876 -5.860 -7.459 1.00 68.94 72 ASP A C 1
ATOM 562 O O . ASP A 1 72 ? 14.777 -6.693 -7.341 1.00 68.94 72 ASP A O 1
ATOM 566 N N . ILE A 1 73 ? 12.890 -6.026 -8.355 1.00 73.62 73 ILE A N 1
ATOM 567 C CA . ILE A 1 73 ? 12.834 -7.127 -9.329 1.00 73.62 73 ILE A CA 1
ATOM 568 C C . ILE A 1 73 ? 13.747 -6.790 -10.518 1.00 73.62 73 ILE A C 1
ATOM 570 O O . ILE A 1 73 ? 13.324 -6.751 -11.667 1.00 73.62 73 ILE A O 1
ATOM 574 N N . ASP A 1 74 ? 15.025 -6.559 -10.223 1.00 63.09 74 ASP A N 1
ATOM 575 C CA . ASP A 1 74 ? 16.086 -6.317 -11.195 1.00 63.09 74 ASP A CA 1
ATOM 576 C C . ASP A 1 74 ? 17.169 -7.404 -11.024 1.00 63.09 74 ASP A C 1
ATOM 578 O O . ASP A 1 74 ? 18.188 -7.227 -10.356 1.00 63.09 74 ASP A O 1
ATOM 582 N N . GLY A 1 75 ? 16.941 -8.587 -11.614 1.00 57.84 75 GLY A N 1
ATOM 583 C CA . GLY A 1 75 ? 17.882 -9.723 -11.611 1.00 57.84 75 GLY A CA 1
ATOM 584 C C . GLY A 1 75 ? 17.431 -10.954 -10.795 1.00 57.84 75 GLY A C 1
ATOM 585 O O . GLY A 1 75 ? 16.299 -11.011 -10.322 1.00 57.84 75 GLY A O 1
ATOM 586 N N . PRO A 1 76 ? 18.283 -11.993 -10.633 1.00 52.66 76 PRO A N 1
ATOM 587 C CA . PRO A 1 76 ? 17.898 -13.298 -10.065 1.00 52.66 76 PRO A CA 1
ATOM 588 C C . PRO A 1 76 ? 17.582 -13.287 -8.556 1.00 52.66 76 PRO A C 1
ATOM 590 O O . PRO A 1 76 ? 17.225 -14.326 -8.002 1.00 52.66 76 PRO A O 1
ATOM 593 N N . MET A 1 77 ? 17.716 -12.143 -7.881 1.00 51.62 77 MET A N 1
ATOM 594 C CA . MET A 1 77 ? 17.382 -11.968 -6.467 1.00 51.62 77 MET A CA 1
ATOM 595 C C . MET A 1 77 ? 16.297 -10.905 -6.318 1.00 51.62 77 MET A C 1
ATOM 597 O O . MET A 1 77 ? 16.580 -9.782 -5.914 1.00 51.62 77 MET A O 1
ATOM 601 N N . ALA A 1 78 ? 15.048 -11.276 -6.596 1.00 52.91 78 ALA A N 1
ATOM 602 C CA . ALA A 1 78 ? 13.915 -10.479 -6.143 1.00 52.91 78 ALA A CA 1
ATOM 603 C C . ALA A 1 78 ? 13.939 -10.401 -4.607 1.00 52.91 78 ALA A C 1
ATOM 605 O O . ALA A 1 78 ? 14.120 -11.422 -3.928 1.00 52.91 78 ALA A O 1
ATOM 606 N N . ARG A 1 79 ? 13.758 -9.204 -4.045 1.00 56.09 79 ARG A N 1
ATOM 607 C CA . ARG A 1 79 ? 13.605 -9.038 -2.600 1.00 56.09 79 ARG A CA 1
ATOM 608 C C . ARG A 1 79 ? 12.128 -9.109 -2.248 1.00 56.09 79 ARG A C 1
ATOM 610 O O . ARG A 1 79 ? 11.300 -8.346 -2.722 1.00 56.09 79 ARG A O 1
ATOM 617 N N . SER A 1 80 ? 11.795 -10.061 -1.389 1.00 50.31 80 SER A N 1
ATOM 618 C CA . SER A 1 80 ? 10.476 -10.145 -0.773 1.00 50.31 80 SER A CA 1
ATOM 619 C C . SER A 1 80 ? 10.543 -9.531 0.620 1.00 50.31 80 SER A C 1
ATOM 621 O O . SER A 1 80 ? 11.206 -10.086 1.504 1.00 50.31 80 SER A O 1
ATOM 623 N N . ALA A 1 81 ? 9.848 -8.417 0.835 1.00 51.50 81 ALA A N 1
ATOM 624 C CA . ALA A 1 81 ? 9.674 -7.831 2.153 1.00 51.50 81 ALA A CA 1
ATOM 625 C C . ALA A 1 81 ? 8.267 -8.159 2.677 1.00 51.50 81 ALA A C 1
ATOM 627 O O . ALA A 1 81 ? 7.252 -7.663 2.196 1.00 51.50 81 ALA A O 1
ATOM 628 N N . ILE A 1 82 ? 8.182 -8.973 3.734 1.00 40.97 82 ILE A N 1
ATOM 629 C CA . ILE A 1 82 ? 6.969 -9.014 4.562 1.00 40.97 82 ILE A CA 1
ATOM 630 C C . ILE A 1 82 ? 7.077 -7.840 5.537 1.00 40.97 82 ILE A C 1
ATOM 632 O O . ILE A 1 82 ? 7.578 -7.962 6.653 1.00 40.97 82 ILE A O 1
ATOM 636 N N . GLY A 1 83 ? 6.672 -6.667 5.062 1.00 45.97 83 GLY A N 1
ATOM 637 C CA . GLY A 1 83 ? 6.634 -5.423 5.818 1.00 45.97 83 GLY A CA 1
ATOM 638 C C . GLY A 1 83 ? 5.331 -4.691 5.534 1.00 45.97 83 GLY A C 1
ATOM 639 O O . GLY A 1 83 ? 4.868 -4.638 4.401 1.00 45.97 83 GLY A O 1
ATOM 640 N N . LEU A 1 84 ? 4.708 -4.140 6.573 1.00 49.50 84 LEU A N 1
ATOM 641 C CA . LEU A 1 84 ? 3.419 -3.470 6.455 1.00 49.50 84 LEU A CA 1
ATOM 642 C C . LEU A 1 84 ? 3.592 -2.028 5.946 1.00 49.50 84 LEU A C 1
ATOM 644 O O . LEU A 1 84 ? 3.322 -1.113 6.707 1.00 49.50 84 LEU A O 1
ATOM 648 N N . MET A 1 85 ? 3.973 -1.835 4.674 1.00 50.53 85 MET A N 1
ATOM 649 C CA . MET A 1 85 ? 4.010 -0.554 3.925 1.00 50.53 85 MET A CA 1
ATOM 650 C C . MET A 1 85 ? 5.295 0.286 4.049 1.00 50.53 85 MET A C 1
ATOM 652 O O . MET A 1 85 ? 5.526 0.964 5.040 1.00 50.53 85 MET A O 1
ATOM 656 N N . SER A 1 86 ? 6.088 0.362 2.980 1.00 37.62 86 SER A N 1
ATOM 657 C CA . SER A 1 86 ? 7.059 1.451 2.784 1.00 37.62 86 SER A CA 1
ATOM 658 C C . SER A 1 86 ? 6.656 2.265 1.548 1.00 37.62 86 SER A C 1
ATOM 660 O O . SER A 1 86 ? 6.572 1.707 0.455 1.00 37.62 86 SER A O 1
ATOM 662 N N . PRO A 1 87 ? 6.389 3.576 1.667 1.00 41.53 87 PRO A N 1
ATOM 663 C CA . PRO A 1 87 ? 6.275 4.457 0.518 1.00 41.53 87 PRO A CA 1
ATOM 664 C C . PRO A 1 87 ? 7.655 4.864 0.028 1.00 41.53 87 PRO A C 1
ATOM 666 O O . PRO A 1 87 ? 8.191 5.917 0.362 1.00 41.53 87 PRO A O 1
ATOM 669 N N . THR A 1 88 ? 8.247 3.999 -0.780 1.00 41.66 88 THR A N 1
ATOM 670 C CA . THR A 1 88 ? 9.350 4.363 -1.660 1.00 41.66 88 THR A CA 1
ATOM 671 C C . THR A 1 88 ? 8.762 5.047 -2.893 1.00 41.66 88 THR A C 1
ATOM 673 O O . THR A 1 88 ? 8.053 4.430 -3.677 1.00 41.66 88 THR A O 1
ATOM 676 N N . GLY A 1 89 ? 9.001 6.357 -3.018 1.00 38.22 89 GLY A N 1
ATOM 677 C CA . GLY A 1 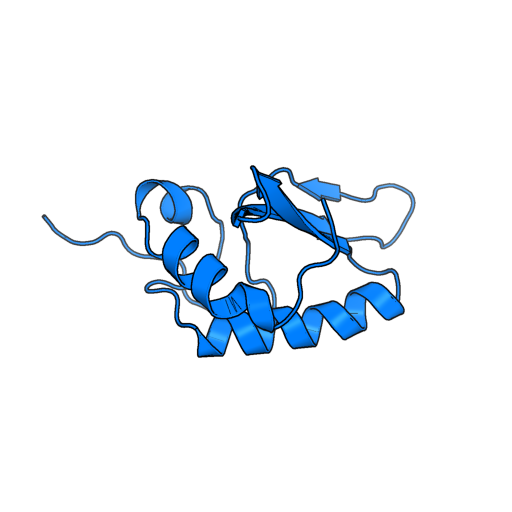89 ? 8.576 7.150 -4.181 1.00 38.22 89 GLY A CA 1
ATOM 678 C C . GLY A 1 89 ? 8.728 8.667 -4.024 1.00 38.22 89 GLY A C 1
ATOM 679 O O . GLY A 1 89 ? 9.001 9.362 -4.996 1.00 38.22 89 GLY A O 1
ATOM 680 N N . ALA A 1 90 ? 8.661 9.201 -2.804 1.00 36.00 90 ALA A N 1
ATOM 681 C CA . ALA A 1 90 ? 8.876 10.626 -2.554 1.00 36.00 90 ALA A CA 1
ATOM 682 C C . ALA A 1 90 ? 9.905 10.827 -1.441 1.00 36.00 90 ALA A C 1
ATOM 684 O O . ALA A 1 90 ? 10.000 10.015 -0.524 1.00 36.00 90 ALA A O 1
ATOM 685 N N . LYS A 1 91 ? 10.685 11.913 -1.521 1.00 34.88 91 LYS A N 1
ATOM 686 C CA . LYS A 1 91 ? 11.638 12.362 -0.491 1.00 34.88 91 LYS A CA 1
ATOM 687 C C . LYS A 1 91 ? 10.910 12.615 0.841 1.00 34.88 91 LYS A C 1
ATOM 689 O O . LYS A 1 91 ? 10.625 13.757 1.184 1.00 34.88 91 LYS A O 1
ATOM 694 N N . ALA A 1 92 ? 10.591 11.566 1.586 1.00 46.34 92 ALA A N 1
ATOM 695 C CA . ALA A 1 92 ? 9.976 11.661 2.897 1.00 46.34 92 ALA A CA 1
ATOM 696 C C . ALA A 1 92 ? 11.055 11.532 3.974 1.00 46.34 92 ALA A C 1
ATOM 698 O O . ALA A 1 92 ? 11.789 10.544 4.042 1.00 46.34 92 ALA A O 1
ATOM 699 N N . SER A 1 93 ? 11.153 12.552 4.826 1.00 47.00 93 SER A N 1
ATOM 700 C CA . SER A 1 93 ? 11.925 12.469 6.065 1.00 47.00 93 SER A CA 1
ATOM 701 C C . SER A 1 93 ? 11.352 11.360 6.960 1.00 47.00 93 SER A C 1
ATOM 703 O O . SER A 1 93 ? 10.128 11.251 7.071 1.00 47.00 93 SER A O 1
ATOM 705 N N . PRO A 1 94 ? 12.200 10.549 7.616 1.00 56.47 94 PRO A N 1
ATOM 706 C CA . PRO A 1 94 ? 11.748 9.424 8.427 1.00 56.47 94 PRO A CA 1
ATOM 707 C C . PRO A 1 94 ? 10.849 9.875 9.587 1.00 56.47 94 PRO A C 1
ATOM 709 O O . PRO A 1 94 ? 11.077 10.920 10.202 1.00 56.47 94 PRO A O 1
ATOM 712 N N . ALA A 1 95 ? 9.843 9.054 9.898 1.00 60.34 95 ALA A N 1
ATOM 713 C CA . ALA A 1 95 ? 8.873 9.307 10.955 1.00 60.34 95 ALA A CA 1
ATOM 714 C C . ALA A 1 95 ? 9.531 9.590 12.321 1.00 60.34 95 ALA A C 1
ATOM 716 O O . ALA A 1 95 ? 10.337 8.804 12.825 1.00 60.34 95 ALA A O 1
ATOM 717 N N . ARG A 1 96 ? 9.131 10.698 12.961 1.00 61.03 96 ARG A N 1
ATOM 718 C CA . ARG A 1 96 ? 9.494 11.035 14.346 1.00 61.03 96 ARG A CA 1
ATOM 719 C C . ARG A 1 96 ? 8.310 10.705 15.273 1.00 61.03 96 ARG A C 1
ATOM 721 O O . ARG A 1 96 ? 7.196 11.122 14.964 1.00 61.03 96 ARG A O 1
ATOM 728 N N . PRO A 1 97 ? 8.520 9.990 16.395 1.00 62.09 97 PRO A N 1
ATOM 729 C CA . PRO A 1 97 ? 7.442 9.606 17.309 1.00 62.09 97 PRO A CA 1
ATOM 730 C C . PRO A 1 97 ? 6.678 10.811 17.884 1.00 62.09 97 PRO A C 1
ATOM 732 O O . PRO A 1 97 ? 7.292 11.864 18.094 1.00 62.09 97 PRO A O 1
ATOM 735 N N . PRO A 1 98 ? 5.387 10.652 18.241 1.00 67.12 98 PRO A N 1
ATOM 736 C CA . PRO A 1 98 ? 4.691 11.626 19.077 1.00 67.12 98 PRO A CA 1
ATOM 737 C C . PRO A 1 98 ? 5.405 11.758 20.432 1.00 67.12 98 PRO A C 1
ATOM 739 O O . PRO A 1 98 ? 5.785 10.757 21.049 1.00 67.12 98 PRO A O 1
ATOM 742 N N . ARG A 1 99 ? 5.621 12.998 20.890 1.00 67.25 99 ARG A N 1
ATOM 743 C CA . ARG A 1 99 ? 6.101 13.260 22.254 1.00 67.25 99 ARG A CA 1
ATOM 744 C C . ARG A 1 99 ? 4.962 12.949 23.231 1.00 67.25 99 ARG A C 1
ATOM 746 O O . ARG A 1 99 ? 3.820 13.294 22.941 1.00 67.25 99 ARG A O 1
ATOM 753 N N . ARG A 1 100 ? 5.299 12.239 24.314 1.00 59.19 100 ARG A N 1
ATOM 754 C CA . ARG A 1 100 ? 4.394 11.940 25.435 1.00 59.19 100 ARG A CA 1
ATOM 755 C C . ARG A 1 100 ? 3.807 13.209 26.033 1.00 59.19 100 ARG A C 1
ATOM 757 O O . ARG A 1 100 ? 4.554 14.212 26.070 1.00 59.19 100 ARG A O 1
#

Foldseek 3Di:
DAFDALVCLVVLLVLCCPPVQQVQEWLDAPNRDSVLSNVLSVVVVVCVVVVQKTKDFDDDPNDGPFIWMWHRPPDPDTDGDPGRDDRDDDPHDRDDDDDD

Organism: NCBI:txid2803784

Sequence (100 aa):
MRPTEAGDAQRMAQIQSNWKVTRMLRLAPWPATQAAMVEWADLHGQEWAAGTAYRFAVLLDRVMIGAADIDDIDGPMARSAIGLMSPTGAKASPARPPRR

InterPro domains:
  IPR000182 GNAT domain [PF13302] (1-85)
  IPR016181 Acyl-CoA N-acyltransferase [SSF55729] (2-77)

Radius of gyration: 13.25 Å; chains: 1; bounding box: 31×27×41 Å

pLDDT: mean 73.86, std 15.63, range [34.88, 92.0]